Protein AF-A0A0D7K493-F1 (afdb_monomer_lite)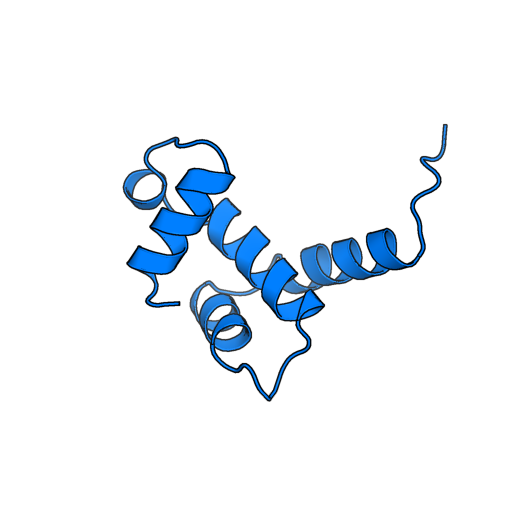

Organism: NCBI:txid80878

Sequence (76 aa):
MLLKFSDQRLRFYRHVHDTSAFPVGTLVHIIQCKNSYSLRLRAAALRNLVCDAPLEVTKGAPYAAARRLTRAHYGI

Foldseek 3Di:
DPPPDDPVVVVLVVLLVVLLPPDLVVLLVQLPPPPPHDPSNNVSSLQNLLVPPDCVQQVPDPSVSSSVSSCVVSVD

Secondary structure (DSSP, 8-state):
------HHHHHHHHHHHHTTT--HHHHHHHHH-TTTS-HHHHHHHHHHHHHSS-HHHHTT--HHHHHHHHHHHHT-

Radius of gyration: 13.12 Å; chains: 1; bounding box: 33×34×26 Å

pLDDT: mean 93.49, std 10.63, range [40.44, 98.5]

Structure (mmCIF, N/CA/C/O backbone):
data_AF-A0A0D7K493-F1
#
_entry.id   AF-A0A0D7K493-F1
#
loop_
_atom_site.group_PDB
_atom_site.id
_atom_site.type_symbol
_atom_site.label_atom_id
_atom_site.label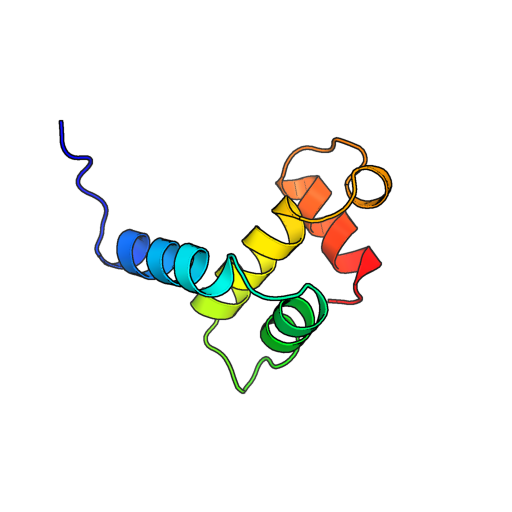_alt_id
_atom_site.label_comp_id
_atom_site.label_asym_id
_atom_site.label_entity_id
_atom_site.label_seq_id
_atom_site.pdbx_PDB_ins_code
_atom_site.Cartn_x
_atom_site.Cartn_y
_atom_site.Cartn_z
_atom_site.occupancy
_atom_site.B_iso_or_equiv
_atom_site.auth_seq_id
_atom_site.auth_comp_id
_atom_site.auth_asym_id
_atom_site.auth_atom_id
_atom_site.pdbx_PDB_model_num
ATOM 1 N N . MET A 1 1 ? 18.322 24.714 2.018 1.00 40.44 1 MET A N 1
ATOM 2 C CA . MET A 1 1 ? 17.010 25.211 1.546 1.00 40.44 1 MET A CA 1
ATOM 3 C C . MET A 1 1 ? 15.925 24.292 2.102 1.00 40.44 1 MET A C 1
ATOM 5 O O . MET A 1 1 ? 15.749 23.195 1.595 1.00 40.44 1 MET A O 1
ATOM 9 N N . LEU A 1 2 ? 15.273 24.674 3.204 1.00 55.12 2 LEU A N 1
ATOM 10 C CA . LEU A 1 2 ? 14.155 23.903 3.762 1.00 55.12 2 LEU A CA 1
ATOM 11 C C . LEU A 1 2 ? 12.922 24.148 2.884 1.00 55.12 2 LEU A C 1
ATOM 13 O O . LEU A 1 2 ? 12.422 25.269 2.819 1.00 55.12 2 LEU A O 1
ATOM 17 N N . LEU A 1 3 ? 12.462 23.116 2.175 1.00 57.28 3 LEU A N 1
ATOM 18 C CA . LEU A 1 3 ? 11.200 23.143 1.436 1.00 57.28 3 LEU A CA 1
ATOM 19 C C . LEU A 1 3 ? 10.062 23.492 2.411 1.00 57.28 3 LEU A C 1
ATOM 21 O O . LEU A 1 3 ? 9.712 22.686 3.272 1.00 57.28 3 LEU A O 1
ATOM 25 N N . LYS A 1 4 ? 9.487 24.697 2.291 1.00 61.38 4 LYS A N 1
ATOM 26 C CA . LYS A 1 4 ? 8.296 25.106 3.052 1.00 61.38 4 LYS A CA 1
ATOM 27 C C . LYS A 1 4 ? 7.083 24.339 2.523 1.00 61.38 4 LYS A C 1
ATOM 29 O O . LYS A 1 4 ? 6.403 24.784 1.602 1.00 61.38 4 LYS A O 1
ATOM 34 N N . PHE A 1 5 ? 6.833 23.155 3.068 1.00 67.62 5 PHE A N 1
ATOM 35 C CA . PHE A 1 5 ? 5.605 22.418 2.791 1.00 67.62 5 PHE A CA 1
ATOM 36 C C . PHE A 1 5 ? 4.446 22.993 3.606 1.00 67.62 5 PHE A C 1
ATOM 38 O O . PHE A 1 5 ? 4.628 23.383 4.755 1.00 67.62 5 PHE A O 1
ATOM 45 N N . SER A 1 6 ? 3.245 23.015 3.024 1.00 80.00 6 SER A N 1
ATOM 46 C CA . SER A 1 6 ? 2.035 23.335 3.781 1.00 80.00 6 SER A CA 1
ATOM 47 C C . SER A 1 6 ? 1.802 22.299 4.885 1.00 80.00 6 SER A C 1
ATOM 49 O O . SER A 1 6 ? 2.114 21.115 4.712 1.00 80.00 6 SER A O 1
ATOM 51 N N . ASP A 1 7 ? 1.183 22.711 5.992 1.00 85.06 7 ASP A N 1
ATOM 52 C CA . ASP A 1 7 ? 0.843 21.815 7.107 1.00 85.06 7 ASP A CA 1
ATOM 53 C C . ASP A 1 7 ? 0.055 20.583 6.655 1.00 85.06 7 ASP A C 1
ATOM 55 O O . ASP A 1 7 ? 0.245 19.479 7.165 1.00 85.06 7 ASP A O 1
ATOM 59 N N . GLN A 1 8 ? -0.815 20.745 5.656 1.00 84.50 8 GLN A N 1
ATOM 60 C CA . GLN A 1 8 ? -1.578 19.635 5.090 1.00 84.50 8 GLN A CA 1
ATOM 61 C C . GLN A 1 8 ? -0.676 18.597 4.418 1.00 84.50 8 GLN A C 1
ATOM 63 O O . GLN A 1 8 ? -0.884 17.393 4.591 1.00 84.50 8 GLN A O 1
ATOM 68 N N . ARG A 1 9 ? 0.341 19.050 3.676 1.00 87.81 9 ARG A N 1
ATOM 69 C CA . ARG A 1 9 ? 1.302 18.167 3.018 1.00 87.81 9 ARG A CA 1
ATOM 70 C C . ARG A 1 9 ? 2.165 17.444 4.049 1.00 87.81 9 ARG A C 1
ATOM 72 O O . ARG A 1 9 ? 2.331 16.234 3.932 1.00 87.81 9 ARG A O 1
ATOM 79 N N . LEU A 1 10 ? 2.640 18.140 5.082 1.00 91.44 10 LEU A N 1
ATOM 80 C CA . LEU A 1 10 ? 3.399 17.520 6.176 1.00 91.44 10 LEU A CA 1
ATOM 81 C C . LEU A 1 10 ? 2.585 16.435 6.893 1.00 91.44 10 LEU A C 1
ATOM 83 O O . LEU A 1 10 ? 3.076 15.326 7.096 1.00 91.44 10 LEU A O 1
ATOM 87 N N . ARG A 1 11 ? 1.315 16.715 7.209 1.00 90.25 11 ARG A N 1
ATOM 88 C CA . ARG A 1 11 ? 0.405 15.738 7.832 1.00 90.25 11 ARG A CA 1
ATOM 89 C C . ARG A 1 11 ? 0.161 14.519 6.944 1.00 90.25 11 ARG A C 1
ATOM 91 O O . ARG A 1 11 ? 0.115 13.403 7.449 1.00 90.25 11 ARG A O 1
ATOM 98 N N . PHE A 1 12 ? 0.032 14.709 5.630 1.00 94.31 12 PHE A N 1
ATOM 99 C CA . PHE A 1 12 ? -0.095 13.587 4.701 1.00 94.31 12 PHE A CA 1
ATOM 100 C C . PHE A 1 12 ? 1.164 12.711 4.684 1.00 94.31 12 PHE A C 1
ATOM 102 O O . PHE A 1 12 ? 1.056 11.498 4.836 1.00 94.31 12 PHE A O 1
ATOM 109 N N . TYR A 1 13 ?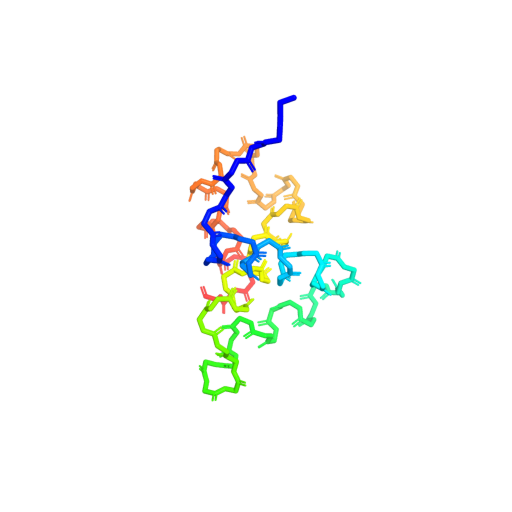 2.352 13.309 4.553 1.00 94.94 13 TYR A N 1
ATOM 110 C CA . TYR A 1 13 ? 3.602 12.542 4.546 1.00 94.94 13 TYR A CA 1
ATOM 111 C C . TYR A 1 13 ? 3.895 11.865 5.887 1.00 94.94 13 TYR A C 1
ATOM 113 O O . TYR A 1 13 ? 4.499 10.798 5.893 1.00 94.94 13 TYR A O 1
ATOM 121 N N . ARG A 1 14 ? 3.402 12.414 7.003 1.00 95.31 14 ARG A N 1
ATOM 122 C CA . ARG A 1 14 ? 3.414 11.706 8.286 1.00 95.31 14 ARG A CA 1
ATOM 123 C C . ARG A 1 14 ? 2.608 10.409 8.218 1.00 95.31 14 ARG A C 1
ATOM 125 O O . ARG A 1 14 ? 3.155 9.367 8.530 1.00 95.31 14 ARG A O 1
ATOM 132 N N . HIS A 1 15 ? 1.381 10.429 7.693 1.00 97.25 15 HIS A N 1
ATOM 133 C CA . HIS A 1 15 ? 0.619 9.188 7.499 1.00 97.25 15 HIS A CA 1
ATOM 134 C C . HIS A 1 15 ? 1.311 8.195 6.555 1.00 97.25 15 HIS A C 1
ATOM 136 O O . HIS A 1 15 ? 1.234 6.991 6.781 1.00 97.25 15 HIS A O 1
ATOM 142 N N . VAL A 1 16 ? 1.985 8.679 5.505 1.00 97.88 16 VAL A N 1
ATOM 143 C CA . VAL A 1 16 ? 2.781 7.821 4.607 1.00 97.88 16 VAL A CA 1
ATOM 144 C C . VAL A 1 16 ? 3.905 7.138 5.384 1.00 97.88 16 VAL A C 1
ATOM 146 O O . VAL A 1 16 ? 4.077 5.932 5.252 1.00 97.88 16 VAL A O 1
ATOM 149 N N . HIS A 1 17 ? 4.624 7.883 6.223 1.00 97.31 17 HIS A N 1
ATOM 150 C CA . HIS A 1 17 ? 5.665 7.335 7.087 1.00 97.31 17 HIS A CA 1
ATOM 151 C C . HIS A 1 17 ? 5.093 6.323 8.093 1.00 97.31 17 HIS A C 1
ATOM 153 O O . HIS A 1 17 ? 5.565 5.192 8.159 1.00 97.31 17 HIS A O 1
ATOM 159 N N . ASP A 1 18 ? 4.035 6.687 8.816 1.00 95.69 18 ASP A N 1
ATOM 160 C CA . ASP A 1 18 ? 3.442 5.848 9.866 1.00 95.69 18 ASP A CA 1
ATOM 161 C C . ASP A 1 18 ? 2.907 4.514 9.322 1.00 95.69 18 ASP A C 1
ATOM 163 O O . ASP A 1 18 ? 2.921 3.505 10.018 1.00 95.69 18 ASP A O 1
ATOM 167 N N . THR A 1 19 ? 2.456 4.499 8.065 1.00 97.06 19 THR A N 1
ATOM 168 C CA . THR A 1 19 ? 1.937 3.295 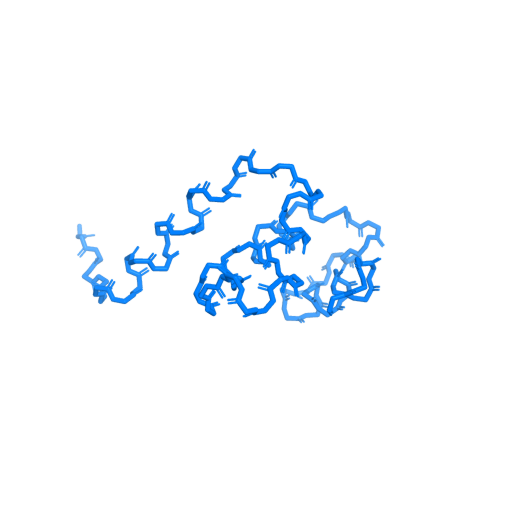7.396 1.00 97.06 19 THR A CA 1
ATOM 169 C C . THR A 1 19 ? 2.985 2.565 6.555 1.00 97.06 19 THR A C 1
ATOM 171 O O . THR A 1 19 ? 2.642 1.601 5.881 1.00 97.06 19 THR A O 1
ATOM 174 N N . SER A 1 20 ? 4.246 3.011 6.536 1.00 96.81 20 SER A N 1
ATOM 175 C CA . SER A 1 20 ? 5.281 2.447 5.647 1.00 96.81 20 SER A CA 1
ATOM 176 C C . SER A 1 20 ? 5.739 1.044 6.046 1.00 96.81 20 SER A C 1
ATOM 178 O O . SER A 1 20 ? 6.141 0.270 5.190 1.00 96.81 20 SER A O 1
ATOM 180 N N . ALA A 1 21 ? 5.642 0.701 7.331 1.00 95.25 21 ALA A N 1
ATOM 181 C CA . ALA A 1 21 ? 6.026 -0.608 7.858 1.00 95.25 21 ALA A CA 1
ATOM 182 C C . ALA A 1 21 ? 4.839 -1.580 7.997 1.00 95.25 21 ALA A C 1
ATOM 184 O O . ALA A 1 21 ? 4.975 -2.648 8.593 1.00 95.25 21 ALA A O 1
ATOM 185 N N . PHE A 1 22 ? 3.647 -1.200 7.531 1.00 97.56 22 PHE A N 1
ATOM 186 C CA . PHE A 1 22 ? 2.460 -2.029 7.717 1.00 97.56 22 PHE A CA 1
ATOM 187 C C . PHE A 1 22 ? 2.432 -3.187 6.716 1.00 97.56 22 PHE A C 1
ATOM 189 O O . PHE A 1 22 ? 2.674 -2.969 5.531 1.00 97.56 22 PHE A O 1
ATOM 196 N N . PRO A 1 23 ? 2.059 -4.406 7.152 1.00 97.38 23 PRO A N 1
ATOM 197 C CA . PRO A 1 23 ? 1.842 -5.517 6.236 1.00 97.38 23 PRO A CA 1
ATOM 198 C C . PRO A 1 23 ? 0.779 -5.186 5.184 1.00 97.38 23 PRO A C 1
ATOM 200 O O . PRO A 1 23 ? -0.194 -4.482 5.472 1.00 97.38 23 PRO A O 1
ATOM 203 N N . VAL A 1 24 ? 0.904 -5.785 3.997 1.00 97.38 24 VAL A N 1
ATOM 204 C CA . VAL A 1 24 ? -0.045 -5.623 2.879 1.00 97.38 24 VAL A CA 1
ATOM 205 C C . VAL A 1 24 ? -1.499 -5.798 3.330 1.00 97.38 24 VAL A C 1
ATOM 207 O O . VAL A 1 24 ? -2.335 -4.949 3.033 1.00 97.38 24 VAL A O 1
ATOM 210 N N . GLY A 1 25 ? -1.804 -6.839 4.115 1.00 97.62 25 GLY A N 1
ATOM 211 C CA . GLY A 1 25 ? -3.160 -7.078 4.627 1.00 97.62 25 GLY A CA 1
ATOM 212 C C . GLY A 1 25 ? -3.705 -5.924 5.478 1.00 97.62 25 GLY A C 1
ATOM 213 O O . GLY A 1 25 ? -4.862 -5.533 5.327 1.00 97.62 25 GLY A O 1
ATOM 214 N N . TH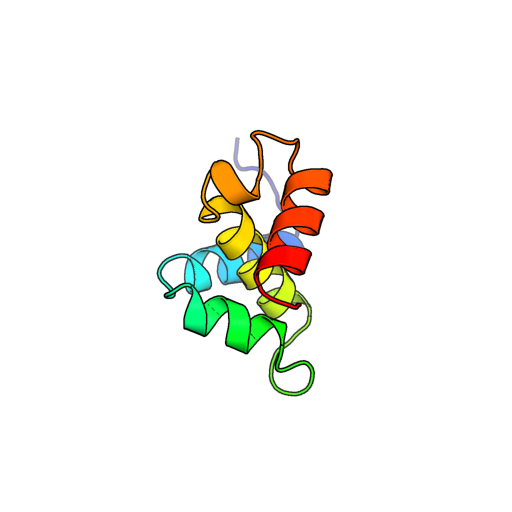R A 1 26 ? -2.859 -5.312 6.309 1.00 98.00 26 THR A N 1
ATOM 215 C CA . THR A 1 26 ? -3.217 -4.140 7.122 1.00 98.00 26 THR A CA 1
ATOM 216 C C . THR A 1 26 ? -3.476 -2.917 6.246 1.00 98.00 26 THR A C 1
ATOM 218 O O . THR A 1 26 ? -4.447 -2.192 6.471 1.00 98.00 26 THR A O 1
ATOM 221 N N . LEU A 1 27 ? -2.653 -2.692 5.217 1.00 98.31 27 LEU A N 1
ATOM 222 C CA . LEU A 1 27 ? -2.862 -1.600 4.263 1.00 98.31 27 LEU A CA 1
ATOM 223 C C . LEU A 1 27 ? -4.196 -1.759 3.525 1.00 98.31 27 LEU A C 1
ATOM 225 O O . LEU A 1 27 ? -4.979 -0.809 3.470 1.00 98.31 27 LEU A O 1
ATOM 229 N N . VAL A 1 28 ? -4.490 -2.959 3.016 1.00 98.19 28 VAL A N 1
ATOM 230 C CA . VAL A 1 28 ? -5.763 -3.277 2.347 1.00 98.19 28 VAL A CA 1
ATOM 231 C C . VAL A 1 28 ? -6.946 -3.014 3.283 1.00 98.19 28 VAL A C 1
ATOM 233 O O . VAL A 1 28 ? -7.874 -2.294 2.899 1.00 98.19 28 VAL A O 1
ATOM 236 N N . HIS A 1 29 ? -6.875 -3.504 4.526 1.00 98.00 29 HIS A N 1
ATOM 237 C CA . HIS A 1 29 ? -7.907 -3.292 5.542 1.00 98.00 29 HIS A CA 1
ATOM 238 C C . HIS A 1 29 ? -8.183 -1.800 5.780 1.00 98.00 29 HIS A C 1
ATOM 240 O O . HIS A 1 29 ? -9.332 -1.357 5.698 1.00 98.00 29 HIS A O 1
ATOM 246 N N . ILE A 1 30 ? -7.133 -0.994 5.979 1.00 97.94 30 ILE A N 1
ATOM 247 C CA . ILE A 1 30 ? -7.266 0.458 6.167 1.00 97.94 30 ILE A CA 1
ATOM 248 C C . ILE A 1 30 ? -7.989 1.102 4.978 1.00 97.94 30 ILE A C 1
ATOM 250 O O . ILE A 1 30 ? -8.887 1.925 5.168 1.00 97.94 30 ILE A O 1
ATOM 254 N N . ILE A 1 31 ? -7.627 0.743 3.742 1.00 98.12 31 ILE A N 1
ATOM 255 C CA . ILE A 1 31 ? -8.205 1.372 2.546 1.00 98.12 31 ILE A CA 1
ATOM 256 C C . ILE A 1 31 ? -9.694 1.004 2.387 1.00 98.12 31 ILE A C 1
ATOM 258 O O . ILE A 1 31 ? -10.488 1.868 1.975 1.00 98.12 31 ILE A O 1
ATOM 262 N N . GLN A 1 32 ? -10.076 -0.232 2.727 1.00 97.38 32 GLN A N 1
ATOM 263 C CA . GLN A 1 32 ? -11.444 -0.755 2.608 1.00 97.38 32 GLN A CA 1
ATOM 264 C C . GLN A 1 32 ? -12.386 -0.267 3.722 1.00 97.38 32 GLN A C 1
ATOM 266 O O . GLN A 1 32 ? -13.553 0.012 3.436 1.00 97.38 32 GLN A O 1
ATOM 271 N N . CYS A 1 33 ? -11.907 -0.080 4.956 1.00 96.56 33 CYS A N 1
ATOM 272 C CA . CYS A 1 33 ? -12.709 0.390 6.096 1.00 96.56 33 CYS A CA 1
ATOM 273 C C . CYS A 1 33 ? -13.021 1.898 6.020 1.00 96.56 33 CYS A C 1
ATOM 275 O O . CYS A 1 33 ? -12.516 2.718 6.791 1.00 96.56 33 CYS A O 1
ATOM 277 N N . LYS A 1 34 ? -13.885 2.277 5.067 1.00 92.12 34 LYS A N 1
ATOM 278 C CA . LYS A 1 34 ? -14.159 3.677 4.688 1.00 92.12 34 LYS A CA 1
ATOM 279 C C . LYS A 1 34 ? -14.662 4.557 5.836 1.00 92.12 34 LYS A C 1
ATOM 281 O O . LYS A 1 34 ? -14.383 5.752 5.813 1.00 92.12 34 LYS A O 1
ATOM 286 N N . ASN A 1 35 ? -15.370 3.967 6.797 1.00 94.81 35 ASN A N 1
ATOM 287 C CA . ASN A 1 35 ? -15.998 4.671 7.918 1.00 94.81 35 ASN A CA 1
ATOM 288 C C . ASN A 1 35 ? -15.104 4.730 9.168 1.00 94.81 35 ASN A C 1
ATOM 290 O O . ASN A 1 35 ? -15.387 5.501 10.077 1.00 94.81 35 ASN A O 1
ATOM 294 N N . SER A 1 36 ? -14.030 3.937 9.211 1.00 96.25 36 SER A N 1
ATOM 295 C CA . SER A 1 36 ? -13.142 3.827 10.376 1.00 96.25 36 SER A CA 1
ATOM 296 C C . SER A 1 36 ? -11.891 4.695 10.244 1.00 96.25 36 SER A C 1
ATOM 298 O O . SER A 1 36 ? -11.273 5.048 11.245 1.00 96.25 36 SER A O 1
ATOM 300 N N . TYR A 1 37 ? -11.513 5.057 9.013 1.00 96.00 37 TYR A N 1
ATOM 301 C CA . TYR A 1 37 ? -10.263 5.761 8.735 1.00 96.00 37 TYR A CA 1
ATOM 302 C C . TYR A 1 37 ? -10.465 7.003 7.873 1.00 96.00 37 TYR A C 1
ATOM 304 O O . TYR A 1 37 ? -11.220 7.011 6.900 1.00 96.00 37 TYR A O 1
ATOM 312 N N . SER A 1 38 ? -9.711 8.059 8.193 1.00 95.25 38 SER A N 1
ATOM 313 C CA . SER A 1 38 ? -9.744 9.306 7.427 1.00 95.25 38 SER A CA 1
ATOM 314 C C . SER A 1 38 ? -9.306 9.102 5.971 1.00 95.25 38 SER A C 1
ATOM 316 O O . SER A 1 38 ? -8.442 8.274 5.670 1.00 95.25 38 SER A O 1
ATOM 318 N N . LEU A 1 39 ? -9.833 9.927 5.059 1.00 95.19 39 LEU A N 1
ATOM 319 C CA . LEU A 1 39 ? -9.447 9.901 3.640 1.00 95.19 39 LEU A CA 1
ATOM 320 C C . LEU A 1 39 ? -7.931 10.047 3.433 1.00 95.19 39 LEU A C 1
ATOM 322 O O . LEU A 1 39 ? -7.369 9.404 2.549 1.00 95.19 39 LEU A O 1
ATOM 326 N N . ARG A 1 40 ? -7.257 10.857 4.262 1.00 95.12 40 ARG A N 1
ATOM 327 C CA . ARG A 1 40 ? -5.802 11.060 4.182 1.00 95.12 40 ARG A CA 1
ATOM 328 C C . ARG A 1 40 ? -5.021 9.810 4.570 1.00 95.12 40 ARG A C 1
ATOM 330 O O . ARG A 1 40 ? -4.084 9.460 3.860 1.00 95.12 40 ARG A O 1
ATOM 337 N N . LEU A 1 41 ? -5.423 9.131 5.644 1.00 96.31 41 LEU A N 1
ATOM 338 C CA . LEU A 1 41 ? -4.784 7.884 6.065 1.00 96.31 41 LEU A CA 1
ATOM 339 C C . LEU A 1 41 ? -4.993 6.781 5.018 1.00 96.31 41 LEU A C 1
ATOM 341 O O . LEU A 1 41 ? -4.046 6.097 4.646 1.00 96.31 41 LEU A O 1
ATOM 345 N N . ARG A 1 42 ? -6.203 6.677 4.459 1.00 97.94 42 ARG A N 1
ATOM 346 C CA . ARG A 1 42 ? -6.520 5.728 3.378 1.00 97.94 42 ARG A CA 1
ATOM 347 C C . ARG A 1 42 ? -5.709 5.998 2.110 1.00 97.94 42 ARG A C 1
ATOM 349 O O . ARG A 1 42 ? -5.233 5.066 1.471 1.00 97.94 42 ARG A O 1
ATOM 356 N N . ALA A 1 43 ? -5.522 7.267 1.753 1.00 97.44 43 ALA A N 1
ATOM 357 C CA . ALA A 1 43 ? -4.686 7.652 0.620 1.00 97.44 43 ALA A CA 1
ATOM 358 C C . ALA A 1 43 ? -3.195 7.353 0.859 1.00 97.44 43 ALA A C 1
ATOM 360 O O . ALA A 1 43 ? -2.505 6.946 -0.075 1.00 97.44 43 ALA A O 1
ATOM 361 N N . ALA A 1 44 ? -2.705 7.531 2.090 1.00 98.19 44 ALA A N 1
ATOM 362 C CA . ALA A 1 44 ? -1.341 7.173 2.471 1.00 98.19 44 ALA A CA 1
ATOM 363 C C . ALA A 1 44 ? -1.116 5.653 2.410 1.00 98.19 44 ALA A C 1
ATOM 365 O O . ALA A 1 44 ? -0.174 5.210 1.758 1.00 98.19 44 ALA A O 1
ATOM 366 N N . ALA A 1 45 ? -2.042 4.865 2.966 1.00 98.38 45 ALA A N 1
ATOM 367 C CA . ALA A 1 45 ? -1.999 3.407 2.888 1.00 98.38 45 ALA A CA 1
ATOM 368 C C . ALA A 1 45 ? -2.031 2.907 1.434 1.00 98.38 45 ALA A C 1
ATOM 370 O O . ALA A 1 45 ? -1.240 2.047 1.061 1.00 98.38 45 ALA A O 1
ATOM 371 N N . LEU A 1 46 ? -2.880 3.496 0.579 1.00 98.44 46 LEU A N 1
ATOM 372 C CA . LEU A 1 46 ? -2.905 3.169 -0.850 1.00 98.44 46 LEU A CA 1
ATOM 373 C C . LEU A 1 46 ? -1.583 3.511 -1.545 1.00 98.44 46 LEU A C 1
ATOM 375 O O . LEU A 1 46 ? -1.162 2.775 -2.429 1.00 98.44 46 LEU A O 1
ATOM 379 N N . ARG A 1 47 ? -0.928 4.617 -1.176 1.00 98.31 47 ARG A N 1
ATOM 380 C CA . ARG A 1 47 ? 0.376 4.973 -1.746 1.00 98.31 47 ARG A CA 1
ATOM 381 C C . ARG A 1 47 ? 1.417 3.903 -1.427 1.00 98.31 47 ARG A C 1
ATOM 383 O O . ARG A 1 47 ? 2.082 3.454 -2.353 1.00 98.31 47 ARG A O 1
ATOM 390 N N . ASN A 1 48 ? 1.523 3.494 -0.165 1.00 98.50 48 ASN A N 1
ATOM 391 C CA . ASN A 1 48 ? 2.485 2.469 0.242 1.00 98.50 48 ASN A CA 1
ATOM 392 C C . ASN A 1 48 ? 2.157 1.118 -0.397 1.00 98.50 48 ASN A C 1
ATOM 394 O O . ASN A 1 48 ? 3.033 0.516 -1.000 1.00 98.50 48 ASN A O 1
ATOM 398 N N . LEU A 1 49 ? 0.877 0.731 -0.437 1.00 98.44 49 LEU A N 1
ATOM 399 C CA . LEU A 1 49 ? 0.444 -0.492 -1.117 1.00 98.44 49 LEU A CA 1
ATOM 400 C C . LEU A 1 49 ? 0.835 -0.517 -2.604 1.00 98.44 49 LEU A C 1
ATOM 402 O O . LEU A 1 49 ? 1.139 -1.574 -3.140 1.00 98.44 49 LEU A O 1
ATOM 406 N N . VAL A 1 50 ? 0.807 0.632 -3.289 1.00 98.31 50 VAL A N 1
ATOM 407 C CA . VAL A 1 50 ? 1.245 0.738 -4.691 1.00 98.31 50 VAL A CA 1
ATOM 408 C C . VAL A 1 50 ? 2.764 0.660 -4.816 1.00 98.31 50 VAL A C 1
ATOM 410 O O . VAL A 1 50 ? 3.241 0.068 -5.778 1.00 98.31 50 VAL A O 1
ATOM 413 N N . CYS A 1 51 ? 3.511 1.252 -3.881 1.00 96.25 51 CYS A N 1
ATOM 414 C CA . CYS A 1 51 ? 4.972 1.165 -3.862 1.00 96.25 51 CYS A CA 1
ATOM 415 C C . CYS A 1 51 ? 5.464 -0.263 -3.588 1.00 96.25 51 CYS A C 1
ATOM 417 O O . CYS A 1 51 ? 6.446 -0.676 -4.195 1.00 96.25 51 CYS A O 1
ATOM 419 N N . ASP A 1 52 ? 4.762 -1.003 -2.730 1.00 96.06 52 ASP A N 1
ATOM 420 C CA . ASP A 1 52 ? 5.118 -2.374 -2.341 1.00 96.06 52 ASP A CA 1
ATOM 421 C C . ASP A 1 52 ? 4.501 -3.436 -3.264 1.00 96.06 52 ASP A C 1
ATOM 423 O O . ASP A 1 52 ? 4.779 -4.628 -3.132 1.00 96.06 52 ASP A O 1
ATOM 427 N N . ALA A 1 53 ? 3.625 -3.035 -4.193 1.00 96.75 53 ALA A N 1
ATOM 428 C CA . ALA A 1 53 ? 2.981 -3.967 -5.106 1.00 96.75 53 ALA A CA 1
ATOM 429 C C . ALA A 1 53 ? 4.022 -4.632 -6.030 1.00 96.75 53 ALA A C 1
ATOM 431 O O . ALA A 1 53 ? 4.833 -3.925 -6.635 1.00 96.75 53 ALA A O 1
ATOM 432 N N . PRO A 1 54 ? 3.956 -5.965 -6.220 1.00 96.56 54 PRO A N 1
ATOM 433 C CA . PRO A 1 54 ? 4.881 -6.677 -7.096 1.00 96.56 54 PRO A CA 1
ATOM 434 C C . PRO A 1 54 ? 4.883 -6.134 -8.533 1.00 96.56 54 PRO A C 1
ATOM 436 O O . PRO A 1 54 ? 3.874 -5.605 -9.024 1.00 96.56 54 PRO A O 1
ATOM 439 N N . LEU A 1 55 ? 6.003 -6.292 -9.243 1.00 96.56 55 LEU A N 1
ATOM 440 C CA . LEU A 1 55 ? 6.127 -5.853 -10.640 1.00 96.56 55 LEU A CA 1
ATOM 441 C C . LEU A 1 55 ? 5.145 -6.584 -11.561 1.00 96.56 55 LEU A C 1
ATOM 443 O O . LEU A 1 55 ? 4.671 -5.999 -12.532 1.00 96.56 55 LEU A O 1
ATOM 447 N N . GLU A 1 56 ? 4.766 -7.814 -11.228 1.00 97.62 56 GLU A N 1
ATOM 448 C CA . GLU A 1 56 ? 3.755 -8.609 -11.928 1.00 97.62 56 GLU A CA 1
ATOM 449 C C . GLU A 1 56 ? 2.369 -7.948 -11.853 1.00 97.62 56 GLU A C 1
ATOM 451 O O . GLU A 1 56 ? 1.572 -8.035 -12.792 1.00 97.62 56 GLU A O 1
ATOM 456 N N . VAL A 1 57 ? 2.094 -7.237 -10.753 1.00 97.38 57 VAL A N 1
ATOM 457 C CA . VAL A 1 57 ? 0.853 -6.482 -10.545 1.00 97.38 57 VAL A CA 1
ATOM 458 C C . VAL A 1 57 ? 0.929 -5.124 -11.237 1.00 97.38 57 VAL A C 1
ATOM 460 O O . VAL A 1 57 ? 0.007 -4.745 -11.962 1.00 97.38 57 VAL A O 1
ATOM 463 N N . THR A 1 58 ? 2.012 -4.374 -11.025 1.00 97.44 58 THR A N 1
ATOM 464 C CA . THR A 1 58 ? 2.135 -2.990 -11.523 1.00 97.44 58 THR A CA 1
ATOM 465 C C . THR A 1 58 ? 2.534 -2.903 -12.994 1.00 97.44 58 THR A C 1
ATOM 467 O O . THR A 1 58 ? 2.286 -1.875 -13.627 1.00 97.44 58 THR A O 1
ATOM 470 N N . LYS A 1 59 ? 3.129 -3.965 -13.548 1.00 95.94 59 LYS A N 1
ATOM 471 C CA . LYS A 1 59 ? 3.615 -4.082 -14.933 1.00 95.94 59 LYS A CA 1
ATOM 472 C C . LYS A 1 59 ? 4.609 -2.984 -15.333 1.00 95.94 59 LYS A C 1
ATOM 474 O O . LYS A 1 59 ? 4.639 -2.572 -16.489 1.00 95.94 59 LYS A O 1
ATOM 479 N N . GLY A 1 60 ? 5.358 -2.443 -14.367 1.00 95.06 60 GLY A N 1
ATOM 480 C CA . GLY A 1 60 ? 6.253 -1.297 -14.584 1.00 95.06 60 GLY A CA 1
ATOM 481 C C . GLY A 1 60 ? 5.530 -0.008 -15.000 1.00 95.06 60 GLY A C 1
ATOM 482 O O . GLY A 1 60 ? 6.150 0.912 -15.530 1.00 95.06 60 GLY A O 1
ATOM 483 N N . ALA A 1 61 ? 4.210 0.068 -14.804 1.00 97.12 61 ALA A N 1
ATOM 484 C CA . ALA A 1 61 ? 3.416 1.186 -15.280 1.00 97.12 61 ALA A CA 1
ATOM 485 C C . ALA A 1 61 ? 3.666 2.467 -14.455 1.00 97.12 61 ALA A C 1
ATOM 487 O O . ALA A 1 61 ? 3.952 2.396 -13.256 1.00 97.12 61 ALA A O 1
ATOM 488 N N . PRO A 1 62 ? 3.464 3.665 -15.039 1.00 97.19 62 PRO A N 1
ATOM 489 C CA . PRO A 1 62 ? 3.493 4.915 -14.285 1.00 97.19 62 PRO A CA 1
ATOM 490 C C . PRO A 1 62 ? 2.508 4.895 -13.111 1.00 97.19 62 PRO A C 1
ATOM 492 O O . PRO A 1 62 ? 1.439 4.289 -13.205 1.00 97.19 62 PRO A O 1
ATOM 495 N N . TYR A 1 63 ? 2.809 5.629 -12.034 1.00 96.62 63 TYR A N 1
ATOM 496 C CA . TYR A 1 63 ? 2.074 5.561 -10.759 1.00 96.62 63 TYR A CA 1
ATOM 497 C C . TYR A 1 63 ? 0.543 5.603 -10.898 1.00 96.62 63 TYR A C 1
ATOM 499 O O . TYR A 1 63 ? -0.169 4.865 -10.224 1.00 96.62 63 TYR A O 1
ATOM 507 N N . ALA A 1 64 ? 0.003 6.451 -11.781 1.00 97.31 64 ALA A N 1
ATOM 508 C CA . ALA A 1 64 ? -1.443 6.542 -11.986 1.00 97.31 64 ALA A CA 1
ATOM 509 C C . ALA A 1 64 ? -2.058 5.238 -12.530 1.00 97.31 64 ALA A C 1
ATOM 511 O O . ALA A 1 64 ? -3.167 4.878 -12.134 1.00 97.31 64 ALA A O 1
ATOM 512 N N . ALA A 1 65 ? -1.348 4.543 -13.421 1.00 98.06 65 ALA A N 1
ATOM 513 C CA . ALA A 1 65 ? -1.746 3.250 -13.963 1.00 98.06 65 ALA A CA 1
ATOM 514 C C . ALA A 1 65 ? -1.466 2.117 -12.968 1.00 98.06 65 ALA A C 1
ATOM 516 O O . ALA A 1 65 ? -2.380 1.338 -12.700 1.00 98.06 65 ALA A O 1
ATOM 517 N N . ALA A 1 66 ? -0.285 2.096 -12.340 1.00 98.31 66 ALA A N 1
ATOM 518 C CA . ALA A 1 66 ? 0.051 1.143 -11.281 1.00 98.31 66 ALA A CA 1
ATOM 519 C C . ALA A 1 66 ? -0.998 1.167 -10.161 1.00 98.31 66 ALA A C 1
ATOM 521 O O . ALA A 1 66 ? -1.550 0.133 -9.811 1.00 98.31 66 ALA A O 1
ATOM 522 N N . ARG A 1 67 ? -1.412 2.358 -9.706 1.00 98.25 67 ARG A N 1
ATOM 523 C CA . ARG A 1 67 ? -2.479 2.517 -8.706 1.00 98.25 67 ARG A CA 1
ATOM 524 C C . ARG A 1 67 ? -3.790 1.844 -9.106 1.00 98.25 67 ARG A C 1
ATOM 526 O O . ARG A 1 67 ? -4.467 1.291 -8.245 1.00 98.25 67 ARG A O 1
ATOM 533 N N . ARG A 1 68 ? -4.185 1.915 -10.380 1.00 98.25 68 ARG A N 1
ATOM 534 C CA . ARG A 1 68 ? -5.410 1.253 -10.861 1.00 98.25 68 ARG A CA 1
ATOM 535 C C . ARG A 1 68 ? -5.250 -0.266 -10.874 1.00 98.25 68 ARG A C 1
ATOM 537 O O . ARG A 1 68 ? -6.161 -0.956 -10.432 1.00 98.25 68 ARG A O 1
ATOM 544 N N . LEU A 1 69 ? -4.096 -0.762 -11.318 1.00 98.38 69 LEU A N 1
ATOM 545 C CA . LEU A 1 69 ? -3.782 -2.193 -11.342 1.00 98.38 69 LEU A CA 1
ATOM 546 C C . LEU A 1 69 ? -3.719 -2.786 -9.930 1.00 98.38 69 LEU A C 1
ATOM 548 O O . LEU A 1 69 ? -4.372 -3.787 -9.662 1.00 98.38 69 LEU A O 1
ATOM 552 N N . THR A 1 70 ? -3.027 -2.120 -9.004 1.00 98.31 70 THR A N 1
ATOM 553 C CA . THR A 1 70 ? -2.963 -2.495 -7.585 1.00 98.31 70 THR A CA 1
ATOM 554 C C . THR A 1 70 ? -4.359 -2.573 -6.969 1.00 98.31 70 THR A C 1
ATOM 556 O O . THR A 1 70 ? -4.689 -3.547 -6.301 1.00 98.31 70 THR A O 1
ATOM 559 N N . AR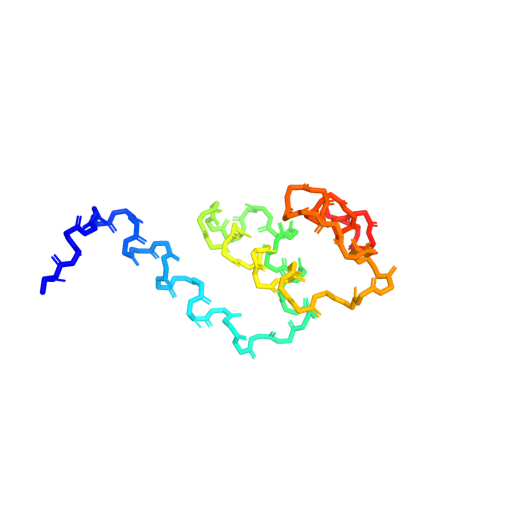G A 1 71 ? -5.217 -1.578 -7.223 1.00 98.19 71 ARG A N 1
ATOM 560 C CA . ARG A 1 71 ? -6.606 -1.585 -6.736 1.00 98.19 71 ARG A CA 1
ATOM 561 C C . ARG A 1 71 ? -7.414 -2.755 -7.287 1.00 98.19 71 ARG A C 1
ATOM 563 O O . ARG A 1 71 ? -8.131 -3.393 -6.526 1.00 98.19 71 ARG A O 1
ATOM 570 N N . ALA A 1 72 ? -7.269 -3.052 -8.578 1.00 98.00 72 ALA A N 1
ATOM 571 C CA . ALA A 1 72 ? -7.920 -4.202 -9.193 1.00 98.00 72 ALA A CA 1
ATOM 572 C C . ALA A 1 72 ? -7.426 -5.528 -8.587 1.00 98.00 72 ALA A C 1
ATOM 574 O O . ALA A 1 72 ? -8.241 -6.388 -8.279 1.00 98.00 72 ALA A O 1
ATOM 575 N N . HIS A 1 73 ? -6.116 -5.666 -8.360 1.00 97.88 73 HIS A N 1
ATOM 576 C CA . HIS A 1 73 ? -5.509 -6.870 -7.787 1.00 97.88 73 HIS A CA 1
ATOM 577 C C . HIS A 1 73 ? -5.956 -7.144 -6.342 1.00 97.88 73 HIS A C 1
ATOM 579 O O . HIS A 1 73 ? -6.290 -8.277 -6.014 1.00 97.88 73 HIS A O 1
ATOM 585 N N . TYR A 1 74 ? -6.008 -6.114 -5.492 1.00 96.94 74 TYR A N 1
ATOM 586 C CA . TYR A 1 74 ? -6.398 -6.252 -4.082 1.00 96.94 74 TYR A CA 1
ATOM 587 C C . TYR A 1 74 ? -7.907 -6.066 -3.819 1.00 96.94 74 TYR A C 1
ATOM 589 O O . TYR A 1 74 ? -8.333 -6.117 -2.667 1.00 96.94 74 TYR A O 1
ATOM 597 N N . GLY A 1 75 ? -8.721 -5.817 -4.852 1.00 96.56 75 GLY A N 1
ATOM 598 C CA . GLY A 1 75 ? -10.174 -5.645 -4.720 1.00 96.56 75 GLY A CA 1
ATOM 599 C C . GLY A 1 75 ? -10.590 -4.394 -3.933 1.00 96.56 75 GLY A C 1
ATOM 600 O O . GLY A 1 75 ? -11.395 -4.488 -3.002 1.00 96.56 75 GLY A O 1
ATOM 601 N N . ILE A 1 76 ? -10.024 -3.223 -4.264 1.00 94.25 76 ILE A N 1
ATOM 602 C CA . ILE A 1 76 ? -10.244 -1.955 -3.532 1.00 94.25 76 ILE A CA 1
ATOM 603 C C . ILE A 1 76 ? -10.785 -0.819 -4.398 1.00 94.25 76 ILE A C 1
ATOM 605 O O . ILE A 1 76 ? -10.350 -0.652 -5.559 1.00 94.25 76 ILE A O 1
#